Protein AF-A0ABD0YN17-F1 (afdb_monomer)

Radius of gyration: 17.76 Å; Cα contacts (8 Å, |Δi|>4): 121; chains: 1; bounding box: 61×34×39 Å

Solvent-accessible surface area (backbone atoms only — not comparable to full-atom values): 8804 Å² total; per-residue (Å²): 112,74,67,59,55,52,52,50,53,52,49,54,54,53,50,52,55,50,52,52,31,51,50,51,34,52,52,50,46,52,47,58,63,64,73,40,82,66,83,76,74,81,74,73,79,70,50,72,65,53,48,54,48,41,51,55,53,61,70,42,93,65,76,71,58,56,64,41,36,52,52,48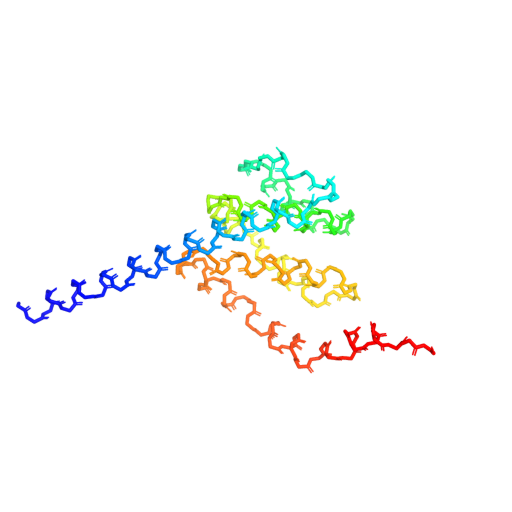,32,52,33,31,43,75,33,63,67,46,43,54,54,43,68,68,41,89,64,41,62,57,59,43,48,60,29,53,75,43,92,50,66,68,45,19,49,35,28,50,47,33,52,55,40,45,56,48,50,52,73,67,49,32,50,55,48,47,75,72,33,46,70,58,54,52,49,41,68,74,65,48,66,63,78,70,56,64,82,72,73,77,131

Mean predicted aligned error: 8.78 Å

Nearest PDB structures (foldseek):
  7rht-assembly1_A  TM=8.592E-01  e=3.019E-01  Homo sapiens
  3t7u-assembly2_B  TM=7.838E-01  e=3.019E-01  Homo sapiens
  1wa5-assembly1_B  TM=8.617E-01  e=7.480E-01  Saccharomyces cerevisiae
  5yvg-assembly1_A  TM=7.935E-01  e=1.853E+00  Homo sapiens
  2qmr-assembly2_B  TM=6.449E-01  e=3.068E+00  Homo sapiens

Structure (mmCIF, N/CA/C/O backbone):
data_AF-A0ABD0YN17-F1
#
_entry.id   AF-A0ABD0YN17-F1
#
loop_
_atom_site.group_PDB
_atom_site.id
_atom_site.type_symbol
_atom_site.label_atom_id
_atom_site.label_alt_id
_atom_site.label_comp_id
_atom_site.label_asym_id
_atom_site.label_entity_id
_atom_site.label_seq_id
_atom_site.pdbx_PDB_ins_code
_atom_site.Cartn_x
_atom_site.Cartn_y
_atom_site.Cartn_z
_atom_site.occupancy
_atom_site.B_iso_or_equiv
_atom_site.auth_seq_id
_atom_site.auth_comp_id
_atom_site.auth_asym_id
_atom_site.auth_atom_id
_atom_site.pdbx_PDB_model_num
ATOM 1 N N . MET A 1 1 ? 30.876 -14.059 -21.643 1.00 56.22 1 MET A N 1
ATOM 2 C CA . MET A 1 1 ? 29.963 -14.992 -22.341 1.00 56.22 1 MET A CA 1
ATOM 3 C C . MET A 1 1 ? 28.913 -15.591 -21.395 1.00 56.22 1 MET A C 1
ATOM 5 O O . MET A 1 1 ? 27.755 -15.255 -21.559 1.00 56.22 1 MET A O 1
ATOM 9 N N . SER A 1 2 ? 29.261 -16.385 -20.367 1.00 67.69 2 SER A N 1
ATOM 10 C CA . SER A 1 2 ? 28.264 -16.961 -19.422 1.00 67.69 2 SER A CA 1
ATOM 11 C C . SER A 1 2 ? 27.531 -15.920 -18.541 1.00 67.69 2 SER A C 1
ATOM 13 O O . SER A 1 2 ? 26.317 -16.003 -18.360 1.00 67.69 2 SER A O 1
ATOM 15 N N . ASN A 1 3 ? 28.236 -14.891 -18.053 1.00 75.81 3 ASN A N 1
ATOM 16 C CA . ASN A 1 3 ? 27.642 -13.875 -17.170 1.00 75.81 3 ASN A CA 1
ATOM 17 C C . ASN A 1 3 ? 26.621 -12.968 -17.890 1.00 75.81 3 ASN A C 1
ATOM 19 O O . ASN A 1 3 ? 25.566 -12.657 -17.355 1.00 75.81 3 ASN A O 1
ATOM 23 N N . GLU A 1 4 ? 26.905 -12.627 -19.147 1.00 84.94 4 GLU A N 1
ATOM 24 C CA . GLU A 1 4 ? 26.076 -11.751 -19.981 1.00 84.94 4 GLU A CA 1
ATOM 25 C C . GLU A 1 4 ? 24.726 -12.393 -20.332 1.00 84.94 4 GLU A C 1
ATOM 27 O O . GLU A 1 4 ? 23.681 -11.764 -20.198 1.00 84.94 4 GLU A O 1
ATOM 32 N N . TYR A 1 5 ? 24.723 -13.688 -20.664 1.00 88.44 5 TYR A N 1
ATOM 33 C CA . TYR A 1 5 ? 23.485 -14.449 -20.855 1.00 88.44 5 TYR A CA 1
ATOM 34 C C . TYR A 1 5 ? 22.629 -14.490 -19.584 1.00 88.44 5 TYR A C 1
ATOM 36 O O . TYR A 1 5 ? 21.412 -14.332 -19.649 1.00 88.44 5 TYR A O 1
ATOM 44 N N . SER A 1 6 ? 23.254 -14.667 -18.416 1.00 86.75 6 SER A N 1
ATOM 45 C CA . SER A 1 6 ? 22.549 -14.663 -17.129 1.00 86.75 6 SER A CA 1
ATOM 46 C C . SER A 1 6 ? 21.877 -13.313 -16.847 1.00 86.75 6 SER A C 1
ATOM 48 O O . SER A 1 6 ? 20.718 -13.269 -16.426 1.00 86.75 6 SER A O 1
ATOM 50 N N . ASP A 1 7 ? 22.561 -12.206 -17.139 1.00 89.19 7 ASP A N 1
ATOM 51 C CA . ASP A 1 7 ? 22.025 -10.852 -16.961 1.00 89.19 7 ASP A CA 1
ATOM 52 C C . ASP A 1 7 ? 20.867 -10.537 -17.918 1.00 89.19 7 ASP A C 1
ATOM 54 O O . ASP A 1 7 ? 19.872 -9.926 -17.509 1.00 89.19 7 ASP A O 1
ATOM 58 N N . ILE A 1 8 ? 20.934 -11.026 -19.158 1.00 91.94 8 ILE A N 1
ATOM 59 C CA . ILE A 1 8 ? 19.837 -10.912 -20.129 1.00 91.94 8 ILE A CA 1
ATOM 60 C C . ILE A 1 8 ? 18.588 -11.639 -19.613 1.00 91.94 8 ILE A C 1
ATOM 62 O O . ILE A 1 8 ? 17.505 -11.051 -19.566 1.00 91.94 8 ILE A O 1
ATOM 66 N N . ILE A 1 9 ? 18.728 -12.884 -19.146 1.00 91.12 9 ILE A N 1
ATOM 67 C CA . ILE A 1 9 ? 17.597 -13.666 -18.621 1.00 91.12 9 ILE A CA 1
ATOM 68 C C . ILE A 1 9 ? 16.972 -12.990 -17.392 1.00 91.12 9 ILE A C 1
ATOM 70 O O . ILE A 1 9 ? 15.748 -12.872 -17.308 1.00 91.12 9 ILE A O 1
ATOM 74 N N . ARG A 1 10 ? 17.786 -12.482 -16.455 1.00 89.69 10 ARG A N 1
ATOM 75 C CA . ARG A 1 10 ? 17.288 -11.732 -15.284 1.00 89.69 10 ARG A CA 1
ATOM 76 C C . ARG A 1 10 ? 16.484 -10.500 -15.692 1.00 89.69 10 ARG A C 1
ATOM 78 O O . ARG A 1 10 ? 15.465 -10.201 -15.067 1.00 89.69 10 ARG A O 1
ATOM 85 N N . THR A 1 11 ? 16.935 -9.798 -16.727 1.00 91.12 11 THR A N 1
ATOM 86 C CA . THR A 1 11 ? 16.270 -8.593 -17.237 1.00 91.12 11 THR A CA 1
ATOM 87 C C . THR A 1 11 ? 14.905 -8.932 -17.830 1.00 91.12 11 THR A C 1
ATOM 89 O O . THR A 1 11 ? 13.910 -8.339 -17.415 1.00 91.12 11 THR A O 1
ATOM 92 N N . ILE A 1 12 ? 14.830 -9.961 -18.681 1.00 92.12 12 ILE A N 1
ATOM 93 C CA . ILE A 1 12 ? 13.573 -10.439 -19.284 1.00 92.12 12 ILE A CA 1
ATOM 94 C C . ILE A 1 12 ? 12.551 -10.816 -18.203 1.00 92.12 12 ILE A C 1
ATOM 96 O O . ILE A 1 12 ? 11.402 -10.373 -18.240 1.00 92.12 12 ILE A O 1
ATOM 100 N N . VAL A 1 13 ? 12.967 -11.589 -17.194 1.00 91.06 13 VAL A N 1
ATOM 101 C CA . VAL A 1 13 ? 12.085 -11.995 -16.085 1.00 91.06 13 VAL A CA 1
ATOM 102 C C . VAL A 1 13 ? 11.589 -10.776 -15.299 1.00 91.06 13 VAL A C 1
ATOM 104 O O . VAL A 1 13 ? 10.406 -10.682 -14.958 1.00 91.06 13 VAL A O 1
ATOM 107 N N . ARG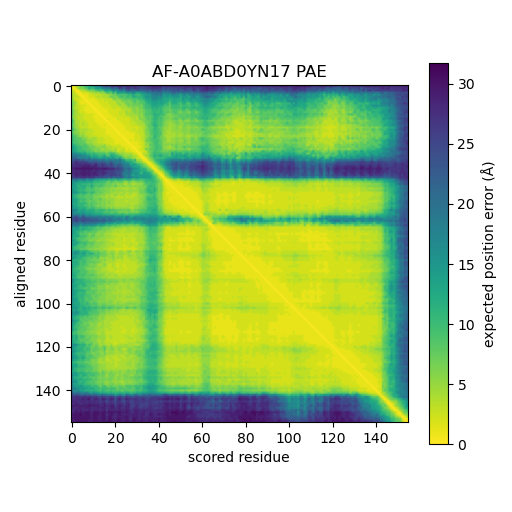 A 1 14 ? 12.473 -9.808 -15.025 1.00 87.25 14 ARG A N 1
ATOM 108 C CA . ARG A 1 14 ? 12.122 -8.583 -14.293 1.00 87.25 14 ARG A CA 1
ATOM 109 C C . ARG A 1 14 ? 11.096 -7.742 -15.048 1.00 87.25 14 ARG A C 1
ATOM 111 O O . ARG A 1 14 ? 10.165 -7.225 -14.423 1.00 87.25 14 ARG A O 1
ATOM 118 N N . GLU A 1 15 ? 11.269 -7.595 -16.355 1.00 90.50 15 GLU A N 1
ATOM 119 C CA . GLU A 1 15 ? 10.345 -6.859 -17.218 1.00 90.50 15 GLU A CA 1
ATOM 120 C C . GLU A 1 15 ? 8.995 -7.563 -17.325 1.00 90.50 15 GLU A C 1
ATOM 122 O O . GLU A 1 15 ? 7.971 -6.913 -17.115 1.00 90.50 15 GLU A O 1
ATOM 127 N N . GLY A 1 16 ? 8.984 -8.886 -17.511 1.00 90.38 16 GLY A N 1
ATOM 128 C CA . GLY A 1 16 ? 7.754 -9.681 -17.533 1.00 90.38 16 GLY A CA 1
ATOM 129 C C . GLY A 1 16 ? 6.940 -9.533 -16.245 1.00 90.38 16 GLY A C 1
ATOM 130 O O . GLY A 1 16 ? 5.745 -9.242 -16.283 1.00 90.38 16 GLY A O 1
ATOM 131 N N . HIS A 1 17 ? 7.589 -9.613 -15.078 1.00 88.44 17 HIS A N 1
ATOM 132 C CA . HIS A 1 17 ? 6.914 -9.367 -13.798 1.00 88.44 17 HIS A CA 1
ATOM 133 C C . HIS A 1 17 ? 6.376 -7.933 -13.674 1.00 88.44 17 HIS A C 1
ATOM 135 O O . HIS A 1 17 ? 5.350 -7.712 -13.033 1.00 88.44 17 HIS A O 1
ATOM 141 N N . ASN A 1 18 ? 7.079 -6.942 -14.229 1.00 87.38 18 ASN A N 1
ATOM 142 C CA . ASN A 1 18 ? 6.632 -5.552 -14.195 1.00 87.38 18 ASN A CA 1
ATOM 143 C C . ASN A 1 18 ? 5.411 -5.322 -15.092 1.00 87.38 18 ASN A C 1
ATOM 145 O O . ASN A 1 18 ? 4.474 -4.653 -14.663 1.00 87.38 18 ASN A O 1
ATOM 149 N N . GLN A 1 19 ? 5.398 -5.914 -16.285 1.00 89.75 19 GLN A N 1
ATOM 150 C CA . GLN A 1 19 ? 4.258 -5.871 -17.202 1.00 89.75 19 GLN A CA 1
ATOM 151 C C . GLN A 1 19 ? 3.019 -6.543 -16.598 1.00 89.75 19 GLN A C 1
ATOM 153 O O . GLN A 1 19 ? 1.926 -5.989 -16.662 1.00 89.75 19 GLN A O 1
ATOM 158 N N . GLU A 1 20 ? 3.186 -7.692 -15.942 1.00 91.25 20 GLU A N 1
ATOM 159 C CA . GLU A 1 20 ? 2.075 -8.398 -15.296 1.00 91.25 20 GLU A CA 1
ATOM 160 C C . GLU A 1 20 ? 1.457 -7.582 -14.147 1.00 91.25 20 GLU A C 1
ATOM 162 O O . GLU A 1 20 ? 0.235 -7.520 -14.014 1.00 91.25 20 GLU A O 1
ATOM 167 N N . ARG A 1 21 ? 2.274 -6.904 -13.328 1.00 86.75 21 ARG A N 1
ATOM 168 C CA . ARG A 1 21 ? 1.762 -6.008 -12.274 1.00 86.75 21 ARG A CA 1
ATOM 169 C C . ARG A 1 21 ? 1.000 -4.817 -12.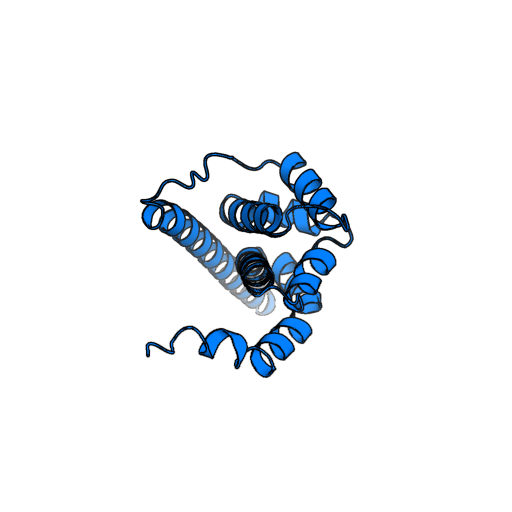850 1.00 86.75 21 ARG A C 1
ATOM 171 O O . ARG A 1 21 ? -0.061 -4.472 -12.336 1.00 86.75 21 ARG A O 1
ATOM 178 N N . GLU A 1 22 ? 1.515 -4.234 -13.928 1.00 87.69 22 GLU A N 1
ATOM 179 C CA . GLU A 1 22 ? 0.868 -3.127 -14.634 1.00 87.69 22 GLU A CA 1
ATOM 180 C C . GLU A 1 22 ? -0.497 -3.540 -15.194 1.00 87.69 22 GLU A C 1
ATOM 182 O O . GLU A 1 22 ? -1.499 -2.857 -14.975 1.00 87.69 22 GLU A O 1
ATOM 187 N N . LYS A 1 23 ? -0.560 -4.717 -15.825 1.00 90.56 23 LYS A N 1
ATOM 188 C CA . LYS A 1 23 ? -1.808 -5.306 -16.311 1.00 90.56 23 LYS A CA 1
ATOM 189 C C . LYS A 1 23 ? -2.809 -5.526 -15.174 1.00 90.56 23 LYS A C 1
ATOM 191 O O . LYS A 1 23 ? -3.941 -5.062 -15.268 1.00 90.56 23 LYS A O 1
ATOM 196 N N . ARG A 1 24 ? -2.393 -6.161 -14.071 1.00 89.12 24 ARG A N 1
ATOM 197 C CA . ARG A 1 24 ? -3.260 -6.399 -12.898 1.00 89.12 24 ARG A CA 1
ATOM 198 C C . ARG A 1 24 ? -3.809 -5.109 -12.307 1.00 89.12 24 ARG A C 1
ATOM 200 O O . ARG A 1 24 ? -4.973 -5.066 -11.919 1.00 89.12 24 ARG A O 1
ATOM 207 N N . ARG A 1 25 ? -2.987 -4.061 -12.251 1.00 85.88 25 ARG A N 1
ATOM 208 C CA . ARG A 1 25 ? -3.404 -2.732 -11.799 1.00 85.88 25 ARG A CA 1
ATOM 209 C C . ARG A 1 25 ? -4.487 -2.153 -12.709 1.00 85.88 25 ARG A C 1
ATOM 211 O O . ARG A 1 25 ? -5.522 -1.727 -12.203 1.00 85.88 25 ARG A O 1
ATOM 218 N N . GLY A 1 26 ? -4.294 -2.214 -14.029 1.00 84.81 26 GLY A N 1
ATOM 219 C CA . GLY A 1 26 ? -5.302 -1.804 -15.012 1.00 84.81 26 GLY A CA 1
ATOM 220 C C . GLY A 1 26 ? -6.604 -2.605 -14.903 1.00 84.81 26 GLY A C 1
ATOM 221 O O . GLY A 1 26 ? -7.690 -2.026 -14.883 1.00 84.81 26 GLY A O 1
ATOM 222 N N . ASP A 1 27 ? -6.511 -3.925 -14.743 1.00 86.75 27 ASP A N 1
ATOM 223 C CA . ASP A 1 27 ? -7.670 -4.803 -14.562 1.00 86.75 27 ASP A CA 1
ATOM 224 C C . ASP A 1 27 ? -8.432 -4.485 -13.269 1.00 86.75 27 ASP A C 1
ATOM 226 O O . ASP A 1 27 ? -9.662 -4.448 -13.272 1.00 86.75 27 ASP A O 1
ATOM 230 N N . MET A 1 28 ? -7.727 -4.223 -12.163 1.00 81.62 28 MET A N 1
ATOM 231 C CA . MET A 1 28 ? -8.342 -3.803 -10.900 1.00 81.62 28 MET A CA 1
ATOM 232 C C . MET A 1 28 ? -9.027 -2.446 -11.031 1.00 81.62 28 MET A C 1
ATOM 234 O O . MET A 1 28 ? -10.173 -2.312 -10.608 1.00 81.62 28 MET A O 1
ATOM 238 N N . TYR A 1 29 ? -8.377 -1.476 -11.675 1.00 79.81 29 TYR A N 1
ATOM 239 C CA . TYR A 1 29 ? -8.978 -0.174 -11.953 1.00 79.81 29 TYR A CA 1
ATOM 240 C C . TYR A 1 29 ? -10.273 -0.313 -12.759 1.00 79.81 29 TYR A C 1
ATOM 242 O O . TYR A 1 29 ? -11.310 0.247 -12.403 1.00 79.81 29 TYR A O 1
ATOM 250 N N . ASN A 1 30 ? -10.242 -1.123 -13.818 1.00 80.31 30 ASN A N 1
ATOM 251 C CA . ASN A 1 30 ? -11.400 -1.388 -14.664 1.00 80.31 30 ASN A CA 1
ATOM 252 C C . ASN A 1 30 ? -12.521 -2.109 -13.906 1.00 80.31 30 ASN A C 1
ATOM 254 O O . ASN A 1 30 ? -13.678 -1.712 -14.020 1.00 80.31 30 ASN A O 1
ATOM 258 N N . LYS A 1 31 ? -12.200 -3.119 -13.090 1.00 78.00 31 LYS A N 1
ATOM 259 C CA . LYS A 1 31 ? -13.183 -3.819 -12.247 1.00 78.00 31 LYS A CA 1
ATOM 260 C C . LYS A 1 31 ? -13.840 -2.885 -11.237 1.00 78.00 31 LYS A C 1
ATOM 262 O O . LYS A 1 31 ? -15.057 -2.935 -11.091 1.00 78.00 31 LYS A O 1
ATOM 267 N N . SER A 1 32 ? -13.075 -2.005 -10.592 1.00 68.38 32 SER A N 1
ATOM 268 C CA . SER A 1 32 ? -13.630 -0.994 -9.686 1.00 68.38 32 SER A CA 1
ATOM 269 C C . SER A 1 32 ? -14.605 -0.048 -10.394 1.00 68.38 32 SER A C 1
ATOM 271 O O . SER A 1 32 ? -15.592 0.347 -9.781 1.00 68.38 32 SER A O 1
ATOM 273 N N . ARG A 1 33 ? -14.401 0.255 -11.687 1.00 64.69 33 ARG A N 1
ATOM 274 C CA . ARG A 1 33 ? -15.374 1.017 -12.495 1.00 64.69 33 ARG A CA 1
ATOM 275 C C . ARG A 1 33 ? -16.662 0.240 -12.790 1.00 64.69 33 ARG A C 1
ATOM 277 O O . ARG A 1 33 ? -17.716 0.852 -12.858 1.00 64.69 33 ARG A O 1
ATOM 284 N N . ILE A 1 34 ? -16.582 -1.080 -12.969 1.00 58.94 34 ILE A N 1
ATOM 285 C CA . ILE A 1 34 ? -17.731 -1.929 -13.343 1.00 58.94 34 ILE A CA 1
ATOM 286 C C . ILE A 1 34 ? -18.587 -2.308 -12.125 1.00 58.94 34 ILE A C 1
ATOM 288 O O . ILE A 1 34 ? -19.809 -2.345 -12.215 1.00 58.94 34 ILE A O 1
ATOM 292 N N . ILE A 1 35 ? -17.960 -2.595 -10.980 1.00 54.72 35 ILE A N 1
ATOM 293 C CA . ILE A 1 35 ? -18.667 -3.006 -9.754 1.00 54.72 35 ILE A CA 1
ATOM 294 C C . ILE A 1 35 ? -19.442 -1.821 -9.136 1.00 54.72 35 ILE A C 1
ATOM 296 O O . ILE A 1 35 ? -20.454 -2.023 -8.473 1.00 54.72 35 ILE A O 1
ATOM 300 N N . GLY A 1 36 ? -19.014 -0.582 -9.402 1.00 50.53 36 GLY A N 1
ATOM 301 C CA . GLY A 1 36 ? -19.620 0.659 -8.907 1.00 50.53 36 GLY A CA 1
ATOM 302 C C . GLY A 1 36 ? -20.861 1.154 -9.664 1.00 50.53 36 GLY A C 1
ATOM 303 O O . GLY A 1 36 ? -21.000 2.362 -9.834 1.00 50.53 36 GLY A O 1
ATOM 304 N N . ASN A 1 37 ? -21.771 0.269 -10.095 1.00 45.03 37 ASN A N 1
ATOM 305 C CA . ASN A 1 37 ? -23.085 0.666 -10.646 1.00 45.03 37 ASN A CA 1
ATOM 306 C C . ASN A 1 37 ? -24.009 1.349 -9.609 1.00 45.03 37 ASN A C 1
ATOM 308 O O . ASN A 1 37 ? -25.116 1.753 -9.955 1.00 45.03 37 ASN A O 1
ATOM 312 N N . ASP A 1 38 ? -23.543 1.519 -8.367 1.00 45.53 38 ASP A N 1
ATOM 313 C CA . ASP A 1 38 ? -24.013 2.550 -7.446 1.00 45.53 38 ASP A CA 1
ATOM 314 C C . ASP A 1 38 ? -22.874 3.568 -7.260 1.00 45.53 38 ASP A C 1
ATOM 316 O O . ASP A 1 38 ? -21.797 3.259 -6.736 1.00 45.53 38 ASP A O 1
ATOM 320 N N . ALA A 1 39 ? -23.063 4.755 -7.827 1.00 43.22 39 ALA A N 1
ATOM 321 C CA . ALA A 1 39 ? -22.025 5.729 -8.124 1.00 43.22 39 ALA A CA 1
ATOM 322 C C . ALA A 1 39 ? -21.319 6.282 -6.870 1.00 43.22 39 ALA A C 1
ATOM 324 O O . ALA A 1 39 ? -21.633 7.361 -6.380 1.00 43.22 39 ALA A O 1
ATOM 325 N N . THR A 1 40 ? -20.252 5.623 -6.418 1.00 45.25 40 THR A N 1
ATOM 326 C CA . THR A 1 40 ? -19.117 6.312 -5.775 1.00 45.25 40 THR A CA 1
ATOM 327 C C . THR A 1 40 ? -17.990 6.461 -6.786 1.00 45.25 40 THR A C 1
ATOM 329 O O . THR A 1 40 ? -16.909 5.894 -6.682 1.00 45.25 40 THR A O 1
ATOM 332 N N . PHE A 1 41 ? -18.323 7.217 -7.827 1.00 45.94 41 PHE A N 1
ATOM 333 C CA . PHE A 1 41 ? -17.450 8.068 -8.623 1.00 45.94 41 PHE A CA 1
ATOM 334 C C . PHE A 1 41 ? -15.998 8.135 -8.106 1.00 45.94 41 PHE A C 1
ATOM 336 O O . PHE A 1 41 ? -15.692 8.877 -7.173 1.00 45.94 41 PHE A O 1
ATOM 343 N N . VAL A 1 42 ? -15.069 7.405 -8.731 1.00 55.00 42 VAL A N 1
ATOM 344 C CA . VAL A 1 42 ? -13.641 7.743 -8.619 1.00 55.00 42 VAL A CA 1
ATOM 345 C C . VAL A 1 42 ? -13.305 8.785 -9.691 1.00 55.00 42 VAL A C 1
ATOM 347 O O . VAL A 1 42 ? -12.454 8.560 -10.539 1.00 55.00 42 VAL A O 1
ATOM 350 N N . ASP A 1 43 ? -14.014 9.909 -9.709 1.00 57.59 43 ASP A N 1
ATOM 351 C CA . ASP A 1 43 ? -13.718 11.022 -10.635 1.00 57.59 43 ASP A CA 1
ATOM 352 C C . ASP A 1 43 ? -12.625 11.931 -10.123 1.00 57.59 43 ASP A C 1
ATOM 354 O O . ASP A 1 43 ? -12.020 12.709 -10.856 1.00 57.59 43 ASP A O 1
ATOM 358 N N . LYS A 1 44 ? -12.337 11.808 -8.829 1.00 78.31 44 LYS A N 1
ATOM 359 C CA . LYS A 1 44 ? -11.168 12.446 -8.280 1.00 78.31 44 LYS A CA 1
ATOM 360 C C . LYS A 1 44 ? -9.933 11.737 -8.823 1.00 78.31 44 LYS A C 1
ATOM 362 O O . LYS A 1 44 ? -9.551 10.670 -8.341 1.00 78.31 44 LYS A O 1
ATOM 367 N N . ILE A 1 45 ? -9.321 12.351 -9.825 1.00 86.44 45 ILE A N 1
ATOM 368 C CA . ILE A 1 45 ? -7.939 12.089 -10.207 1.00 86.44 45 ILE A CA 1
ATOM 369 C C . ILE A 1 45 ? -7.071 12.595 -9.059 1.00 86.44 45 ILE A C 1
ATOM 371 O O . ILE A 1 45 ? -7.175 13.757 -8.667 1.00 86.44 45 ILE A O 1
ATOM 375 N N . PHE A 1 46 ? -6.258 11.709 -8.492 1.00 90.94 46 PHE A N 1
ATOM 376 C CA . PHE A 1 46 ? -5.359 12.064 -7.400 1.00 90.94 46 PHE A CA 1
ATOM 377 C C . PHE A 1 46 ? -4.015 12.528 -7.946 1.00 90.94 46 PHE A C 1
ATOM 379 O O . PHE A 1 46 ? -3.391 11.822 -8.740 1.00 90.94 46 PHE A O 1
ATOM 386 N N . ASP A 1 47 ? -3.562 13.682 -7.464 1.00 93.62 47 ASP A N 1
ATOM 387 C CA . ASP A 1 47 ? -2.228 14.208 -7.730 1.00 93.62 47 ASP A CA 1
ATOM 388 C C . ASP A 1 47 ? -1.281 14.045 -6.524 1.00 93.62 47 ASP A C 1
ATOM 390 O O . ASP A 1 47 ? -1.649 13.576 -5.442 1.00 93.62 47 ASP A O 1
ATOM 394 N N . GLU A 1 48 ? -0.027 14.473 -6.689 1.00 95.00 48 GLU A N 1
ATOM 395 C CA . GLU A 1 48 ? 0.990 14.388 -5.638 1.00 95.00 48 GLU A CA 1
ATOM 396 C C . GLU A 1 48 ? 0.590 15.129 -4.343 1.00 95.00 48 GLU A C 1
ATOM 398 O O . GLU A 1 48 ? 0.892 14.679 -3.229 1.00 95.00 48 GLU A O 1
ATOM 403 N N . ASN A 1 49 ? -0.086 16.272 -4.468 1.00 95.69 49 ASN A N 1
ATOM 404 C CA . ASN A 1 49 ? -0.478 17.107 -3.335 1.00 95.69 49 ASN A CA 1
ATOM 405 C C . ASN A 1 49 ? -1.632 16.480 -2.557 1.00 95.69 49 ASN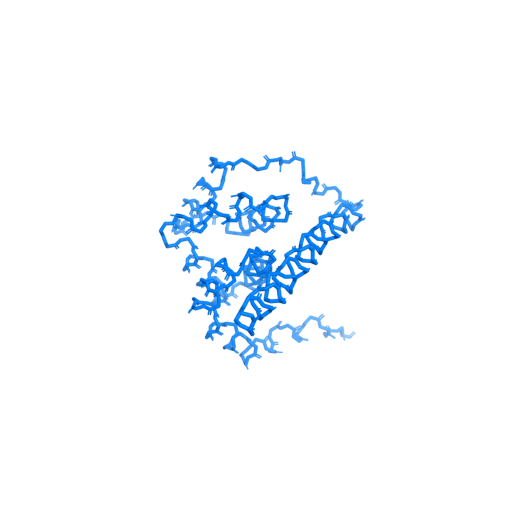 A C 1
ATOM 407 O O . ASN A 1 49 ? -1.648 16.535 -1.322 1.00 95.69 49 ASN A O 1
ATOM 411 N N . ASP A 1 50 ? -2.557 15.828 -3.254 1.00 95.75 50 ASP A N 1
ATOM 412 C CA . ASP A 1 50 ? -3.612 15.038 -2.647 1.00 95.75 50 ASP A CA 1
ATOM 413 C C . ASP A 1 50 ? -3.031 13.902 -1.806 1.00 95.75 50 ASP A C 1
ATOM 415 O O . ASP A 1 50 ? -3.453 13.732 -0.660 1.00 95.75 50 ASP A O 1
ATOM 419 N N . ILE A 1 51 ? -2.019 13.179 -2.302 1.00 96.69 51 ILE A N 1
ATOM 420 C CA . ILE A 1 51 ? -1.346 12.127 -1.521 1.00 96.69 51 ILE A CA 1
ATOM 421 C C . ILE A 1 51 ? -0.726 12.704 -0.247 1.00 96.69 51 ILE A C 1
ATOM 423 O O . ILE A 1 51 ? -0.933 12.167 0.846 1.00 96.69 51 ILE A O 1
ATOM 427 N N . LYS A 1 52 ? -0.005 13.826 -0.351 1.00 95.88 52 LYS A N 1
ATOM 428 C CA . LYS A 1 52 ? 0.590 14.502 0.815 1.00 95.88 52 LYS A CA 1
ATOM 429 C C . LYS A 1 52 ? -0.475 14.916 1.831 1.00 95.88 52 LYS A C 1
ATOM 431 O O . LYS A 1 52 ? -0.293 14.694 3.033 1.00 95.88 52 LYS A O 1
ATOM 436 N N . ARG A 1 53 ? -1.598 15.475 1.368 1.00 95.38 53 ARG A N 1
ATOM 437 C CA . ARG A 1 53 ? -2.725 15.875 2.223 1.00 95.38 53 ARG A CA 1
ATOM 438 C C . ARG A 1 53 ? -3.350 14.665 2.918 1.00 95.38 53 ARG A C 1
ATOM 440 O O . ARG A 1 53 ? -3.489 14.689 4.139 1.00 95.38 53 ARG A O 1
ATOM 447 N N . LEU A 1 54 ? -3.637 13.595 2.179 1.00 95.06 54 LEU A N 1
ATOM 448 C CA . LEU A 1 54 ? -4.218 12.360 2.715 1.00 95.06 54 LEU A CA 1
ATOM 449 C C . LEU A 1 54 ? -3.314 11.720 3.773 1.00 95.06 54 LEU A C 1
ATOM 451 O O . LEU A 1 54 ? -3.789 11.327 4.838 1.00 95.06 54 LEU A O 1
ATOM 455 N N . VAL A 1 55 ? -1.997 11.666 3.546 1.00 94.56 55 VAL A N 1
ATOM 456 C CA . VAL A 1 55 ? -1.050 11.147 4.549 1.00 94.56 55 VAL A CA 1
ATOM 457 C C . VAL A 1 55 ? -1.029 12.025 5.801 1.00 94.56 55 VAL A C 1
ATOM 459 O O . VAL A 1 55 ? -1.014 11.500 6.919 1.00 94.56 55 VAL A O 1
ATOM 462 N N . LYS A 1 56 ? -1.070 13.353 5.648 1.00 93.38 56 LYS A N 1
ATOM 463 C CA . LYS A 1 56 ? -1.153 14.283 6.784 1.00 93.38 56 LYS A CA 1
ATOM 464 C C . LYS A 1 56 ? -2.436 14.061 7.587 1.00 93.38 56 LYS A C 1
ATOM 466 O O . LYS A 1 56 ? -2.375 13.957 8.809 1.00 93.38 56 LYS A O 1
ATOM 471 N N . GLU A 1 57 ? -3.581 13.950 6.919 1.00 92.12 57 GLU A N 1
ATOM 472 C CA . GLU A 1 57 ? -4.884 13.686 7.543 1.00 92.12 57 GLU A CA 1
ATOM 473 C C . GLU A 1 57 ? -4.930 12.322 8.235 1.00 92.12 57 GLU A C 1
ATOM 475 O O . GLU A 1 57 ? -5.460 12.203 9.343 1.00 92.12 57 GLU A O 1
ATOM 480 N N . MET A 1 58 ? -4.314 11.299 7.643 1.00 90.50 58 MET A N 1
ATOM 481 C CA . MET A 1 58 ? -4.229 9.966 8.234 1.00 90.50 58 MET A CA 1
ATOM 482 C C . MET A 1 58 ? -3.507 9.983 9.584 1.00 90.50 58 MET A C 1
ATOM 484 O O . MET A 1 58 ? -3.980 9.341 10.525 1.00 90.50 58 MET A O 1
ATOM 488 N N . ARG A 1 59 ? -2.412 10.746 9.705 1.00 87.38 59 ARG A N 1
ATOM 489 C CA . ARG A 1 59 ? -1.589 10.823 10.928 1.00 87.38 59 ARG A CA 1
ATOM 490 C C . ARG A 1 59 ? -2.235 11.566 12.084 1.00 87.38 59 ARG A C 1
ATOM 492 O O . ARG A 1 59 ? -1.868 11.324 13.228 1.00 87.38 59 ARG A O 1
ATOM 499 N N . ARG A 1 60 ? -3.167 12.479 11.811 1.00 86.75 60 ARG A N 1
ATOM 500 C CA . ARG A 1 60 ? -3.873 13.206 12.876 1.00 86.75 60 ARG A CA 1
ATOM 501 C C . ARG A 1 60 ? -4.615 12.217 13.777 1.00 86.75 60 ARG A C 1
ATOM 503 O O . ARG A 1 60 ? -5.118 11.211 13.294 1.00 86.75 60 ARG A O 1
ATOM 510 N N . SER A 1 61 ? -4.731 12.484 15.070 1.00 71.44 61 SER A N 1
ATOM 511 C CA . SER A 1 61 ? -5.554 11.649 15.960 1.00 71.44 61 SER A CA 1
ATOM 512 C C . SER A 1 61 ? -7.048 11.777 15.636 1.00 71.44 61 SER A C 1
ATOM 514 O O . SER A 1 61 ? -7.776 10.791 15.685 1.00 71.44 61 SER A O 1
ATOM 516 N N . SER A 1 62 ? -7.483 12.970 15.223 1.00 65.81 62 SER A N 1
ATOM 517 C CA . SER A 1 62 ? -8.853 13.277 14.809 1.00 65.81 62 SER A CA 1
ATOM 518 C C . SER A 1 62 ? -9.078 13.114 13.297 1.00 65.81 62 SER A C 1
ATOM 520 O O . SER A 1 62 ? -8.150 13.260 12.495 1.00 65.81 62 SER A O 1
ATOM 522 N N . GLY A 1 63 ? -10.320 12.807 12.906 1.00 70.31 63 GLY A N 1
ATOM 523 C CA . GLY A 1 63 ? -10.783 12.765 11.510 1.00 70.31 63 GLY A CA 1
ATOM 524 C C . GLY A 1 63 ? -11.323 11.406 11.047 1.00 70.31 63 GLY A C 1
ATOM 525 O O . GLY A 1 63 ? -11.052 10.372 11.657 1.00 70.31 63 GLY A O 1
ATOM 526 N N . CYS A 1 64 ? -12.067 11.415 9.936 1.00 79.19 64 CYS A N 1
ATOM 527 C CA . CYS A 1 64 ? -12.652 10.217 9.327 1.00 79.19 64 CYS A CA 1
ATOM 528 C C . CYS A 1 64 ? -11.573 9.374 8.624 1.00 79.19 64 CYS A C 1
ATOM 530 O O . CYS A 1 64 ? -11.188 9.641 7.485 1.00 79.19 64 CYS A O 1
ATOM 532 N N . LYS A 1 65 ? -11.053 8.355 9.318 1.00 86.94 65 LYS A N 1
ATOM 533 C CA . LYS A 1 65 ? -9.982 7.486 8.797 1.00 86.94 65 LYS A CA 1
ATOM 534 C C . LYS A 1 65 ? -10.432 6.604 7.641 1.00 86.94 65 LYS A C 1
ATOM 536 O O . LYS A 1 65 ? -9.620 6.311 6.770 1.00 86.94 65 LYS A O 1
ATOM 541 N N . GLU A 1 66 ? -11.707 6.239 7.611 1.00 90.88 66 GLU A N 1
ATOM 542 C CA . GLU A 1 66 ? -12.289 5.426 6.544 1.00 90.88 66 GLU A CA 1
ATOM 543 C C . GLU A 1 66 ? -12.242 6.162 5.201 1.00 90.88 66 GLU A C 1
ATOM 545 O O . GLU A 1 66 ? -11.706 5.632 4.231 1.00 90.88 66 GLU A O 1
ATOM 550 N N . ALA A 1 67 ? -12.682 7.424 5.155 1.00 90.25 67 ALA A N 1
ATOM 551 C CA . ALA A 1 67 ? -12.648 8.229 3.932 1.00 90.25 67 ALA A CA 1
ATOM 552 C C . ALA A 1 67 ? -11.216 8.449 3.408 1.00 90.25 67 ALA A C 1
ATOM 554 O O . ALA A 1 67 ? -10.968 8.372 2.201 1.00 90.25 67 ALA A O 1
ATOM 555 N N . VAL A 1 68 ? -10.257 8.674 4.314 1.00 93.25 68 VAL A N 1
ATOM 556 C CA . VAL A 1 68 ? -8.842 8.871 3.957 1.00 93.25 68 VAL A CA 1
ATOM 557 C C . VAL A 1 68 ? -8.228 7.592 3.383 1.00 93.25 68 VAL A C 1
ATOM 559 O O . VAL A 1 68 ? -7.585 7.643 2.335 1.00 93.25 68 VAL A O 1
ATOM 562 N N . LEU A 1 69 ? -8.435 6.439 4.031 1.00 94.56 69 LEU A N 1
ATOM 563 C CA . LEU A 1 69 ? -7.928 5.154 3.535 1.00 94.56 69 LEU A CA 1
ATOM 564 C C . LEU A 1 69 ? -8.619 4.741 2.229 1.00 94.56 69 LEU A C 1
ATOM 566 O O . LEU A 1 69 ? -7.952 4.260 1.317 1.00 94.56 69 LEU A O 1
ATOM 570 N N . SER A 1 70 ? -9.924 5.000 2.102 1.00 92.38 70 SER A N 1
ATOM 571 C CA . SER A 1 70 ? -10.676 4.769 0.865 1.00 92.38 70 SER A CA 1
ATOM 572 C C . SER A 1 70 ? -10.136 5.612 -0.301 1.00 92.38 70 SER A C 1
ATOM 574 O O . SER A 1 70 ? -9.924 5.116 -1.406 1.00 92.38 70 SER A O 1
ATOM 576 N N . SER A 1 71 ? -9.805 6.878 -0.041 1.00 93.06 71 SER A N 1
ATOM 577 C CA . SER A 1 71 ? -9.180 7.744 -1.047 1.00 93.06 71 SER A CA 1
ATOM 578 C C . SER A 1 71 ? -7.791 7.239 -1.448 1.00 93.06 71 SER A C 1
ATOM 580 O O . SER A 1 71 ? -7.467 7.199 -2.631 1.00 93.06 71 SER A O 1
ATOM 582 N N . LEU A 1 72 ? -6.978 6.799 -0.483 1.00 94.75 72 LEU A N 1
ATOM 583 C CA . LEU A 1 72 ? -5.635 6.284 -0.758 1.00 94.75 72 LEU A CA 1
ATOM 584 C C . LEU A 1 72 ? -5.641 4.976 -1.543 1.00 94.75 72 LEU A C 1
ATOM 586 O O . LEU A 1 72 ? -4.878 4.861 -2.502 1.00 94.75 72 LEU A O 1
ATOM 590 N N . LYS A 1 73 ? -6.505 4.009 -1.195 1.00 92.25 73 LYS A N 1
ATOM 591 C CA . LYS A 1 73 ? -6.586 2.755 -1.960 1.00 92.25 73 LYS A CA 1
ATOM 592 C C . LYS A 1 73 ? -6.925 3.029 -3.426 1.00 92.25 73 LYS A C 1
ATOM 594 O O . LYS A 1 73 ? -6.317 2.416 -4.301 1.00 92.25 73 LYS A O 1
ATOM 599 N N . ASN A 1 74 ? -7.818 3.986 -3.689 1.00 90.88 74 ASN A N 1
ATOM 600 C CA . ASN A 1 74 ? -8.212 4.374 -5.041 1.00 90.88 74 ASN A CA 1
ATOM 601 C C . ASN A 1 74 ? -7.063 5.081 -5.770 1.00 90.88 74 ASN A C 1
ATOM 603 O O . ASN A 1 74 ? -6.753 4.735 -6.910 1.00 90.88 74 ASN A O 1
ATOM 607 N N . ALA A 1 75 ? -6.379 6.008 -5.094 1.00 92.69 75 ALA A N 1
ATOM 608 C CA . ALA A 1 75 ? -5.237 6.724 -5.651 1.00 92.69 75 ALA A CA 1
ATOM 609 C C . ALA A 1 75 ? -4.085 5.788 -6.059 1.00 92.69 75 ALA A C 1
ATOM 611 O O . ALA A 1 75 ? -3.434 6.023 -7.078 1.00 92.69 75 ALA A O 1
ATOM 612 N N . PHE A 1 76 ? -3.850 4.715 -5.294 1.00 93.12 76 PHE A N 1
ATOM 613 C CA . PHE A 1 76 ? -2.836 3.707 -5.616 1.00 93.12 76 PHE A CA 1
ATOM 614 C C . PHE A 1 76 ? -3.185 2.906 -6.870 1.00 93.12 76 PHE A C 1
ATOM 616 O O . PHE A 1 76 ? -2.302 2.625 -7.672 1.00 93.12 76 PHE A O 1
ATOM 623 N N . ILE A 1 77 ? -4.454 2.547 -7.075 1.00 90.25 77 ILE A N 1
ATOM 624 C CA . ILE A 1 77 ? -4.855 1.812 -8.282 1.00 90.25 77 ILE A CA 1
ATOM 625 C C . ILE A 1 77 ? -4.738 2.711 -9.526 1.00 90.25 77 ILE A C 1
ATOM 627 O O . ILE A 1 77 ? -4.275 2.237 -10.564 1.00 90.25 77 ILE A O 1
ATOM 631 N N . GLN A 1 78 ? -5.096 3.997 -9.413 1.00 87.94 78 GLN A N 1
ATOM 632 C CA . GLN A 1 78 ? -5.031 4.960 -10.522 1.00 87.94 78 GLN A CA 1
ATOM 633 C C . GLN A 1 78 ? -3.621 5.101 -11.104 1.00 87.94 78 GLN A C 1
ATOM 635 O O . GLN A 1 78 ? -3.422 4.912 -12.303 1.00 87.94 78 GLN A O 1
ATOM 640 N N . ASP A 1 79 ? -2.632 5.416 -10.263 1.00 87.44 79 ASP A N 1
ATOM 641 C CA . ASP A 1 79 ? -1.277 5.707 -10.728 1.00 87.44 79 ASP A CA 1
ATOM 642 C C . ASP A 1 79 ? -0.206 5.167 -9.771 1.00 87.44 79 ASP A C 1
ATOM 644 O O . ASP A 1 79 ? -0.241 5.357 -8.554 1.00 87.44 79 ASP A O 1
ATOM 648 N N . ARG A 1 80 ? 0.817 4.531 -10.342 1.00 90.44 80 ARG A N 1
ATOM 649 C CA . ARG A 1 80 ? 2.022 4.123 -9.626 1.00 90.44 80 ARG A CA 1
ATOM 650 C C . ARG A 1 80 ? 2.797 5.333 -9.099 1.00 90.44 80 ARG A C 1
ATOM 652 O O . ARG A 1 80 ? 3.449 5.212 -8.060 1.00 90.44 80 ARG A O 1
ATOM 659 N N . SER A 1 81 ? 2.725 6.489 -9.761 1.00 92.88 81 SER A N 1
ATOM 660 C CA . SER A 1 81 ? 3.340 7.727 -9.263 1.00 92.88 81 SER A CA 1
ATOM 661 C C . SER A 1 81 ? 2.816 8.091 -7.863 1.00 92.88 81 SER A C 1
ATOM 663 O O . SER A 1 81 ? 3.609 8.435 -6.983 1.00 92.88 81 SER A O 1
ATOM 665 N N . ASN A 1 82 ? 1.524 7.869 -7.598 1.00 94.69 82 ASN A N 1
ATOM 666 C CA . ASN A 1 82 ? 0.900 8.088 -6.292 1.00 94.69 82 ASN A CA 1
ATOM 667 C C . ASN A 1 82 ? 1.463 7.158 -5.211 1.00 94.69 82 ASN A C 1
ATOM 669 O O . ASN A 1 82 ? 1.719 7.600 -4.087 1.00 94.69 82 ASN A O 1
ATOM 673 N N . MET A 1 83 ? 1.725 5.888 -5.545 1.00 95.19 83 MET A N 1
ATOM 674 C CA . MET A 1 83 ? 2.386 4.943 -4.631 1.00 95.19 83 MET A CA 1
ATOM 675 C C . MET A 1 83 ? 3.809 5.401 -4.285 1.00 95.19 83 MET A C 1
ATOM 677 O O . MET A 1 83 ? 4.209 5.392 -3.119 1.00 95.19 83 MET A O 1
ATOM 681 N N . ILE A 1 84 ? 4.572 5.830 -5.296 1.00 94.44 84 ILE A N 1
ATOM 682 C CA . ILE A 1 84 ? 5.951 6.308 -5.128 1.00 94.44 84 ILE A CA 1
ATOM 683 C C . ILE A 1 84 ? 5.969 7.554 -4.240 1.00 94.44 84 ILE A C 1
ATOM 685 O O . ILE A 1 84 ? 6.773 7.638 -3.311 1.00 94.44 84 ILE A O 1
ATOM 689 N N . THR A 1 85 ? 5.074 8.507 -4.495 1.00 96.00 85 THR A N 1
ATOM 690 C CA . THR A 1 85 ? 4.905 9.708 -3.670 1.00 96.00 85 THR A CA 1
ATOM 691 C C . THR A 1 85 ? 4.570 9.345 -2.234 1.00 96.00 85 THR A C 1
ATOM 693 O O . THR A 1 85 ? 5.223 9.835 -1.315 1.00 96.00 85 THR A O 1
ATOM 696 N N . PHE A 1 86 ? 3.607 8.448 -2.023 1.00 96.88 86 PHE A N 1
ATOM 697 C CA . PHE A 1 86 ? 3.228 7.989 -0.692 1.00 96.88 86 PHE A CA 1
ATOM 698 C C . PHE A 1 86 ? 4.426 7.413 0.074 1.00 96.88 86 PHE A C 1
ATOM 700 O O . PHE A 1 86 ? 4.662 7.794 1.222 1.00 96.88 86 PHE A O 1
ATOM 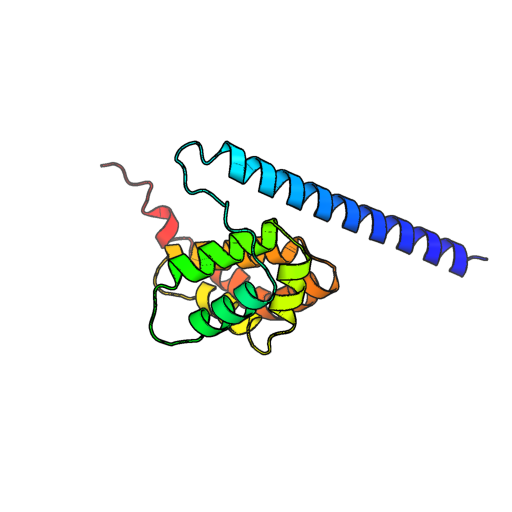707 N N . LEU A 1 87 ? 5.220 6.546 -0.560 1.00 94.81 87 LEU A N 1
ATOM 708 C CA . LEU A 1 87 ? 6.378 5.905 0.072 1.00 94.81 87 LEU A CA 1
ATOM 709 C C . LEU A 1 87 ? 7.551 6.849 0.350 1.00 94.81 87 LEU A C 1
ATOM 711 O O . LEU A 1 87 ? 8.361 6.563 1.231 1.00 94.81 87 LEU A O 1
ATOM 715 N N . LYS A 1 88 ? 7.654 7.973 -0.367 1.00 94.56 88 LYS A N 1
ATOM 716 C CA . LYS A 1 88 ? 8.651 9.016 -0.074 1.00 94.56 88 LYS A CA 1
ATOM 717 C C . LYS A 1 88 ? 8.337 9.786 1.211 1.00 94.56 88 LYS A C 1
ATOM 719 O O . LYS A 1 88 ? 9.239 10.394 1.779 1.00 94.56 88 LYS A O 1
ATOM 724 N N . ILE A 1 89 ? 7.084 9.786 1.671 1.00 95.38 89 ILE A N 1
ATOM 725 C CA . ILE A 1 89 ? 6.682 10.530 2.868 1.00 95.38 89 ILE A CA 1
ATOM 726 C C . ILE A 1 89 ? 7.045 9.714 4.117 1.00 95.38 89 ILE A C 1
ATOM 728 O O . ILE A 1 89 ? 6.425 8.696 4.417 1.00 95.38 89 ILE A O 1
ATOM 732 N N . GLU A 1 90 ? 8.019 10.188 4.891 1.00 92.94 90 GLU A N 1
ATOM 733 C CA . GLU A 1 90 ? 8.546 9.503 6.079 1.00 92.94 90 GLU A CA 1
ATOM 734 C C . GLU A 1 90 ? 7.445 9.081 7.057 1.00 92.94 90 GLU A C 1
ATOM 736 O O . GLU A 1 90 ? 6.722 9.935 7.559 1.00 92.94 90 GLU A O 1
ATOM 741 N N . GLY A 1 91 ? 7.319 7.785 7.354 1.00 91.19 91 GLY A N 1
ATOM 742 C CA . GLY A 1 91 ? 6.328 7.248 8.297 1.00 91.19 91 GLY A CA 1
ATOM 743 C C . GLY A 1 91 ? 4.932 7.005 7.707 1.00 91.19 91 GLY A C 1
ATOM 744 O O . GLY A 1 91 ? 4.026 6.603 8.435 1.00 91.19 91 GLY A O 1
ATOM 745 N N . SER A 1 92 ? 4.723 7.221 6.402 1.00 94.12 92 SER A N 1
ATOM 746 C CA . SER A 1 92 ? 3.436 6.964 5.733 1.00 94.12 92 SER A CA 1
ATOM 747 C C . SER A 1 92 ? 3.042 5.490 5.813 1.00 94.12 92 SER A C 1
ATOM 749 O O . SER A 1 92 ? 1.918 5.159 6.184 1.00 94.12 92 SER A O 1
ATOM 751 N N . LEU A 1 93 ? 4.002 4.605 5.546 1.00 94.00 93 LEU A N 1
ATOM 752 C CA . LEU A 1 93 ? 3.800 3.166 5.566 1.00 94.00 93 LEU A CA 1
ATOM 753 C C . LEU A 1 93 ? 3.473 2.661 6.974 1.00 94.00 93 LEU A C 1
ATOM 755 O O . LEU A 1 93 ? 2.541 1.883 7.139 1.00 94.00 93 LEU A O 1
ATOM 759 N N . HIS A 1 94 ? 4.172 3.163 7.995 1.00 92.06 94 HIS A N 1
ATOM 760 C CA . HIS A 1 94 ? 3.861 2.846 9.389 1.00 92.06 94 HIS A CA 1
ATOM 761 C C . HIS A 1 94 ? 2.447 3.308 9.772 1.00 92.06 94 HIS A C 1
ATOM 763 O O . HIS A 1 94 ? 1.718 2.567 10.427 1.00 92.06 94 HIS A O 1
ATOM 769 N N . ALA A 1 95 ? 2.025 4.489 9.305 1.00 92.56 95 ALA A N 1
ATOM 770 C CA . ALA A 1 95 ? 0.686 5.008 9.569 1.00 92.56 95 ALA A CA 1
ATOM 771 C C . ALA A 1 95 ? -0.426 4.122 8.979 1.00 92.56 95 ALA A C 1
ATOM 773 O O . ALA A 1 95 ? -1.438 3.938 9.648 1.00 92.56 95 ALA A O 1
ATOM 774 N N . VAL A 1 96 ? -0.238 3.551 7.780 1.00 94.50 96 VAL A N 1
ATOM 775 C CA . VAL A 1 96 ? -1.193 2.601 7.173 1.00 94.50 96 VAL A CA 1
ATOM 776 C C . VAL A 1 96 ? -1.125 1.238 7.852 1.00 94.50 96 VAL A C 1
ATOM 778 O O . VAL A 1 96 ? -2.152 0.713 8.271 1.00 94.50 96 VAL A O 1
ATOM 781 N N . VAL A 1 97 ? 0.073 0.674 8.008 1.00 93.25 97 VAL A N 1
ATOM 782 C CA . VAL A 1 97 ? 0.267 -0.662 8.594 1.00 93.25 97 VAL A CA 1
ATOM 783 C C . VAL A 1 97 ? -0.255 -0.721 10.030 1.00 93.25 97 VAL A C 1
ATOM 785 O O . VAL A 1 97 ? -0.900 -1.694 10.407 1.00 93.25 97 VAL A O 1
ATOM 788 N N . GLY A 1 98 ? -0.081 0.344 10.816 1.00 91.00 98 GLY A N 1
ATOM 789 C CA . GLY A 1 98 ? -0.640 0.427 12.166 1.00 91.00 98 GLY A CA 1
ATOM 790 C C . GLY A 1 98 ? -2.173 0.355 12.209 1.00 91.00 98 GLY A C 1
ATOM 791 O O . GLY A 1 98 ? -2.740 0.016 13.246 1.00 91.00 98 GLY A O 1
ATOM 792 N N . LYS A 1 99 ? -2.871 0.633 11.098 1.00 91.69 99 LYS A N 1
ATOM 793 C CA . LYS A 1 99 ? -4.335 0.497 11.004 1.00 91.69 99 LYS A CA 1
ATOM 794 C C . LYS A 1 99 ? -4.808 -0.935 10.786 1.00 91.69 99 LYS A C 1
ATOM 796 O O . LYS A 1 99 ? -5.981 -1.192 11.035 1.00 91.69 99 LYS A O 1
ATOM 801 N N . LEU A 1 100 ? -3.919 -1.868 10.440 1.00 90.19 100 LEU A N 1
ATOM 802 C CA . LEU A 1 100 ? -4.247 -3.298 10.400 1.00 90.19 100 LEU A CA 1
ATOM 803 C C . LEU A 1 100 ? -4.672 -3.828 11.777 1.00 90.19 100 LEU A C 1
ATOM 805 O O . LEU A 1 100 ? -5.474 -4.745 11.859 1.00 90.19 100 LEU A O 1
ATOM 809 N N . MET A 1 101 ? -4.192 -3.203 12.855 1.00 88.06 101 MET A N 1
ATOM 810 C CA . MET A 1 101 ? -4.530 -3.571 14.235 1.00 88.06 101 MET A CA 1
ATOM 811 C C . MET A 1 101 ? -5.602 -2.658 14.849 1.00 88.06 101 MET A C 1
ATOM 813 O O . MET A 1 101 ? -5.741 -2.592 16.069 1.00 88.06 101 MET A O 1
ATOM 817 N N . ASN A 1 102 ? -6.332 -1.888 14.036 1.00 87.88 102 ASN A N 1
ATOM 818 C CA . ASN A 1 102 ? -7.391 -1.016 14.544 1.00 87.88 102 ASN A CA 1
ATOM 819 C C . ASN A 1 102 ? -8.571 -1.839 15.084 1.00 87.88 102 ASN A C 1
ATOM 821 O O . ASN A 1 102 ? -8.817 -2.931 14.601 1.00 87.88 102 ASN A O 1
ATOM 825 N N . THR A 1 103 ? -9.334 -1.329 16.048 1.00 86.38 103 THR A N 1
ATOM 826 C CA . THR A 1 103 ? -10.516 -2.040 16.569 1.00 86.38 103 THR A CA 1
ATOM 827 C C . THR A 1 103 ? -11.707 -2.018 15.609 1.00 86.38 103 THR A C 1
ATOM 829 O O . THR A 1 103 ? -12.579 -2.877 15.705 1.00 86.38 103 THR A O 1
ATOM 832 N N . ASN A 1 104 ? -11.757 -1.059 14.679 1.00 87.25 104 ASN A N 1
ATOM 833 C CA . ASN A 1 104 ? -12.801 -0.981 13.664 1.00 87.25 104 ASN A CA 1
ATOM 834 C C . ASN A 1 104 ? -12.439 -1.874 12.453 1.00 87.25 104 ASN A C 1
ATOM 836 O O . ASN A 1 104 ? -11.452 -1.585 11.765 1.00 87.25 104 ASN A O 1
ATOM 840 N N . PRO A 1 105 ? -13.244 -2.908 12.135 1.00 85.31 105 PRO A N 1
ATOM 841 C CA . PRO A 1 105 ? -12.958 -3.845 11.045 1.00 85.31 105 PRO A CA 1
ATOM 842 C C . PRO A 1 105 ? -12.983 -3.197 9.652 1.00 85.31 105 PRO A C 1
ATOM 844 O O . PRO A 1 105 ? -12.256 -3.633 8.762 1.00 85.31 105 PRO A O 1
ATOM 847 N N . VAL A 1 106 ? -13.754 -2.123 9.450 1.00 88.44 106 VAL A N 1
ATOM 848 C CA . VAL A 1 106 ? -13.768 -1.374 8.180 1.00 88.44 106 VAL A CA 1
ATOM 849 C C . VAL A 1 106 ? -12.417 -0.695 7.954 1.00 88.44 106 VAL A C 1
ATOM 851 O O . VAL A 1 106 ? -11.862 -0.745 6.858 1.00 88.44 106 VAL A O 1
ATOM 854 N N . ILE A 1 107 ? -11.839 -0.114 9.009 1.00 91.12 107 ILE A N 1
ATOM 855 C CA . ILE A 1 107 ? -10.507 0.500 8.956 1.00 91.12 107 ILE A CA 1
ATOM 856 C C . ILE A 1 107 ? -9.428 -0.559 8.693 1.00 91.12 107 ILE A C 1
ATOM 858 O O . ILE A 1 107 ? -8.528 -0.305 7.891 1.00 91.12 107 ILE A O 1
ATOM 862 N N . GLN A 1 108 ? -9.522 -1.734 9.327 1.00 90.88 108 GLN A N 1
ATOM 863 C CA . GLN A 1 108 ? -8.600 -2.848 9.074 1.00 90.88 108 GLN A CA 1
ATOM 864 C C . GLN A 1 108 ? -8.646 -3.290 7.605 1.00 90.88 108 GLN A C 1
ATOM 866 O O . GLN A 1 108 ? -7.599 -3.405 6.966 1.00 90.88 108 GLN A O 1
ATOM 871 N N . LEU A 1 109 ? -9.852 -3.480 7.058 1.00 90.69 109 LEU A N 1
ATOM 872 C CA . LEU A 1 109 ? -10.058 -3.877 5.665 1.00 90.69 109 LEU A CA 1
ATOM 873 C C . LEU A 1 109 ? -9.478 -2.842 4.695 1.00 90.69 109 LEU A C 1
ATOM 875 O O . LEU A 1 109 ? -8.684 -3.197 3.829 1.00 90.69 109 LEU A O 1
ATOM 879 N N . LEU A 1 110 ? -9.804 -1.559 4.871 1.00 92.88 110 LEU A N 1
ATOM 880 C CA . LEU A 1 110 ? -9.296 -0.487 4.008 1.00 92.88 110 LEU A CA 1
ATOM 881 C C . LEU A 1 110 ? -7.763 -0.365 4.074 1.00 92.88 110 LEU A C 1
ATOM 883 O O . LEU A 1 110 ? -7.113 -0.078 3.066 1.00 92.88 110 LEU A O 1
ATOM 887 N N . ALA A 1 111 ? -7.166 -0.590 5.247 1.00 93.88 111 ALA A N 1
ATOM 888 C CA . ALA A 1 111 ? -5.715 -0.630 5.402 1.00 93.88 111 ALA A CA 1
ATOM 889 C C . ALA A 1 111 ? -5.096 -1.838 4.679 1.00 93.88 111 ALA A C 1
ATOM 891 O O . ALA A 1 111 ? -4.078 -1.688 4.000 1.00 93.88 111 ALA A O 1
ATOM 892 N N . ALA A 1 112 ? -5.727 -3.012 4.762 1.00 93.00 112 ALA A N 1
ATOM 893 C CA . ALA A 1 112 ? -5.303 -4.204 4.034 1.00 93.00 112 ALA A CA 1
ATOM 894 C C . ALA A 1 112 ? -5.412 -4.015 2.511 1.00 93.00 112 ALA A C 1
ATOM 896 O O . ALA A 1 112 ? -4.486 -4.378 1.785 1.00 93.00 112 ALA A O 1
ATOM 897 N N . GL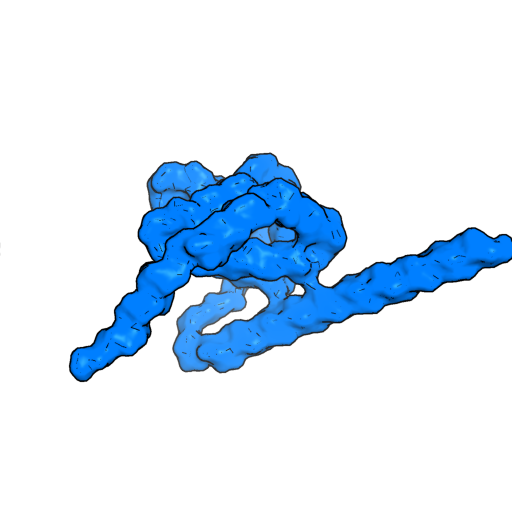U A 1 113 ? -6.477 -3.376 2.022 1.00 92.56 113 GLU A N 1
ATOM 898 C CA . GLU A 1 113 ? -6.628 -3.003 0.610 1.00 92.56 113 GLU A CA 1
ATOM 899 C C . GLU A 1 113 ? -5.535 -2.021 0.162 1.00 92.56 113 GLU A C 1
ATOM 901 O O . GLU A 1 113 ? -4.948 -2.201 -0.904 1.00 92.56 113 GLU A O 1
ATOM 906 N N . CYS A 1 114 ? -5.182 -1.029 0.989 1.00 95.44 114 CYS A N 1
ATOM 907 C CA . CYS A 1 114 ? -4.041 -0.149 0.717 1.00 95.44 114 CYS A CA 1
ATOM 908 C C . CYS A 1 114 ? -2.734 -0.945 0.574 1.00 95.44 114 CYS A C 1
ATOM 910 O O . CYS A 1 114 ? -1.980 -0.719 -0.373 1.00 95.44 114 CYS A O 1
ATOM 912 N N . CYS A 1 115 ? -2.463 -1.890 1.482 1.00 95.38 115 CYS A N 1
ATOM 913 C CA . CYS A 1 115 ? -1.297 -2.771 1.392 1.00 95.38 115 CYS A CA 1
ATOM 914 C C . CYS A 1 115 ? -1.331 -3.634 0.121 1.00 95.38 115 CYS A C 1
ATOM 916 O O . CYS A 1 115 ? -0.318 -3.748 -0.568 1.00 95.38 115 CYS A O 1
ATOM 918 N N . CYS A 1 116 ? -2.487 -4.198 -0.227 1.00 92.69 116 CYS A N 1
ATOM 919 C CA . CYS A 1 116 ? -2.657 -4.985 -1.444 1.00 92.69 116 CYS A CA 1
ATOM 920 C C . CYS A 1 116 ? -2.345 -4.147 -2.692 1.00 92.69 116 CYS A C 1
ATOM 922 O O . CYS A 1 116 ? -1.530 -4.555 -3.517 1.00 92.69 116 CYS A O 1
ATOM 924 N N . ASN A 1 117 ? -2.882 -2.931 -2.780 1.00 93.62 117 ASN A N 1
ATOM 925 C CA . ASN A 1 117 ? -2.646 -2.049 -3.921 1.00 93.62 117 ASN A CA 1
ATOM 926 C C . ASN A 1 117 ? -1.182 -1.596 -4.000 1.00 93.62 117 ASN A C 1
ATOM 928 O O . ASN A 1 117 ? -0.608 -1.591 -5.085 1.00 93.62 117 ASN A O 1
ATOM 932 N N . LEU A 1 118 ? -0.537 -1.297 -2.866 1.00 94.56 118 LEU A N 1
ATOM 933 C CA . LEU A 1 118 ? 0.902 -1.005 -2.825 1.00 94.56 118 LEU A CA 1
ATOM 934 C C . LEU A 1 118 ? 1.746 -2.192 -3.320 1.00 94.56 118 LEU A C 1
ATOM 936 O O . LEU A 1 118 ? 2.774 -1.984 -3.960 1.00 94.56 118 LEU A O 1
ATOM 940 N N . SER A 1 119 ? 1.313 -3.436 -3.087 1.00 92.31 119 SER A N 1
ATOM 941 C CA . SER A 1 119 ? 2.019 -4.634 -3.574 1.00 92.31 119 SER A CA 1
ATOM 942 C C . SER A 1 119 ? 2.004 -4.792 -5.105 1.00 92.31 119 SER A C 1
ATOM 944 O O . SER A 1 119 ? 2.769 -5.587 -5.652 1.00 92.31 119 SER A O 1
ATOM 946 N N . LEU A 1 120 ? 1.180 -4.008 -5.810 1.00 91.12 120 LEU A N 1
ATOM 947 C CA . LEU A 1 120 ? 1.175 -3.923 -7.275 1.00 91.12 120 LEU A CA 1
ATOM 948 C C . LEU A 1 120 ? 2.240 -2.955 -7.817 1.00 91.12 120 LEU A C 1
ATOM 950 O O . LEU A 1 120 ? 2.409 -2.857 -9.031 1.00 91.12 120 LEU A O 1
ATOM 954 N N . GLY A 1 121 ? 2.956 -2.237 -6.944 1.00 88.25 121 GLY A N 1
ATOM 955 C CA . GLY A 1 121 ? 4.050 -1.346 -7.321 1.00 88.25 121 GLY A CA 1
ATOM 956 C C . GLY A 1 121 ? 5.295 -2.084 -7.828 1.00 88.25 121 GLY A C 1
ATOM 957 O O . GLY A 1 121 ? 5.248 -3.218 -8.299 1.00 88.25 121 GLY A O 1
ATOM 958 N N . ASP A 1 122 ? 6.461 -1.444 -7.765 1.00 87.75 122 ASP A N 1
ATOM 959 C CA . ASP A 1 122 ? 7.717 -2.124 -8.108 1.00 87.75 122 ASP A CA 1
ATOM 960 C C . ASP A 1 122 ? 8.300 -2.958 -6.975 1.00 87.75 122 ASP A C 1
ATOM 962 O O . ASP A 1 122 ? 7.887 -2.884 -5.824 1.00 87.75 122 ASP A O 1
ATOM 966 N N . ALA A 1 123 ? 9.346 -3.717 -7.305 1.00 87.88 123 ALA A N 1
ATOM 967 C CA . ALA A 1 123 ? 10.103 -4.498 -6.338 1.00 87.88 123 ALA A CA 1
ATOM 968 C C . ALA A 1 123 ? 10.557 -3.670 -5.120 1.00 87.88 123 ALA A C 1
ATOM 970 O O . ALA A 1 123 ? 10.546 -4.186 -4.006 1.00 87.88 123 ALA A O 1
ATOM 971 N N . LYS A 1 124 ? 10.911 -2.388 -5.303 1.00 89.88 124 LYS A N 1
ATOM 972 C CA . LYS A 1 124 ? 11.298 -1.499 -4.198 1.00 89.88 124 LYS A CA 1
ATOM 973 C C . LYS A 1 124 ? 10.110 -1.212 -3.277 1.00 89.88 124 LYS A C 1
ATOM 975 O O . LYS A 1 124 ? 10.239 -1.369 -2.064 1.00 89.88 124 LYS A O 1
ATOM 980 N N . THR A 1 125 ? 8.970 -0.849 -3.856 1.00 89.94 125 THR A N 1
ATOM 981 C CA . THR A 1 125 ? 7.691 -0.636 -3.162 1.00 89.94 125 THR A CA 1
ATOM 982 C C . THR A 1 125 ? 7.291 -1.889 -2.386 1.00 89.94 125 THR A C 1
ATOM 984 O O . THR A 1 125 ? 7.061 -1.823 -1.179 1.00 89.94 125 THR A O 1
ATOM 987 N N . CYS A 1 126 ? 7.298 -3.051 -3.046 1.00 91.12 126 CYS A N 1
ATOM 988 C CA . CYS A 1 126 ? 6.952 -4.331 -2.431 1.00 91.12 126 CYS A CA 1
ATOM 989 C C .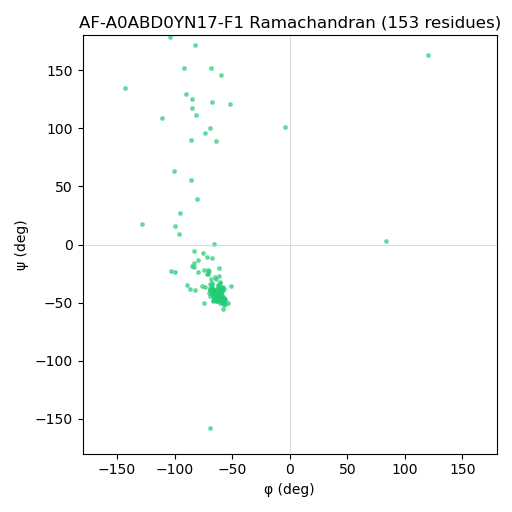 CYS A 1 126 ? 7.909 -4.703 -1.299 1.00 91.12 126 CYS A C 1
ATOM 991 O O . CYS A 1 126 ? 7.464 -5.172 -0.257 1.00 91.12 126 CYS A O 1
ATOM 993 N N . HIS A 1 127 ? 9.212 -4.474 -1.470 1.00 93.00 127 HIS A N 1
ATOM 994 C CA . HIS A 1 127 ? 10.200 -4.760 -0.435 1.00 93.00 127 HIS A CA 1
ATOM 995 C C . HIS A 1 127 ? 10.004 -3.877 0.805 1.00 93.00 127 HIS A C 1
ATOM 997 O O . HIS A 1 127 ? 10.014 -4.383 1.928 1.00 93.00 127 HIS A O 1
ATOM 1003 N N . GLN A 1 128 ? 9.781 -2.571 0.618 1.00 93.38 128 GLN A N 1
ATOM 1004 C CA . GLN A 1 128 ? 9.482 -1.654 1.722 1.00 93.38 128 GLN A CA 1
ATOM 1005 C C . GLN A 1 128 ? 8.197 -2.064 2.449 1.00 93.38 128 GLN A C 1
ATOM 1007 O O . GLN A 1 128 ? 8.202 -2.178 3.675 1.00 93.38 128 GLN A O 1
ATOM 1012 N N . LEU A 1 129 ? 7.131 -2.356 1.696 1.00 94.56 129 LEU A N 1
ATOM 1013 C CA . LEU A 1 129 ? 5.869 -2.851 2.238 1.00 94.56 129 LEU A CA 1
ATOM 1014 C C . LEU A 1 129 ? 6.066 -4.137 3.043 1.00 94.56 129 LEU A C 1
ATOM 1016 O O . LEU A 1 129 ? 5.652 -4.193 4.197 1.00 94.56 129 LEU A O 1
ATOM 1020 N N . ALA A 1 130 ? 6.722 -5.147 2.470 1.00 93.25 130 ALA A N 1
ATOM 1021 C CA . ALA A 1 130 ? 6.957 -6.426 3.129 1.00 93.25 130 ALA A CA 1
ATOM 1022 C C . ALA A 1 130 ? 7.729 -6.241 4.440 1.00 93.25 130 ALA A C 1
ATOM 1024 O O . ALA A 1 130 ? 7.325 -6.778 5.472 1.00 93.25 130 ALA A O 1
ATOM 1025 N N . LYS A 1 131 ? 8.783 -5.419 4.440 1.00 93.88 131 LYS A N 1
ATOM 1026 C CA . LYS A 1 131 ? 9.577 -5.149 5.643 1.00 93.88 131 LYS A CA 1
ATOM 1027 C C . LYS A 1 131 ? 8.741 -4.549 6.778 1.00 93.88 131 LYS A C 1
ATOM 1029 O O . LYS A 1 131 ? 8.975 -4.877 7.936 1.00 93.88 131 LYS A O 1
ATOM 1034 N N . SER A 1 132 ? 7.783 -3.678 6.465 1.00 90.69 132 SER A N 1
ATOM 1035 C CA . SER A 1 132 ? 6.965 -3.009 7.483 1.00 90.69 132 SER A CA 1
ATOM 1036 C C . SER A 1 132 ? 5.696 -3.771 7.861 1.00 90.69 132 SER A C 1
ATOM 1038 O O . SER A 1 132 ? 5.297 -3.712 9.018 1.00 90.69 132 SER A O 1
ATOM 1040 N N . ALA A 1 133 ? 5.054 -4.461 6.917 1.00 93.12 133 ALA A N 1
ATOM 1041 C CA . ALA A 1 133 ? 3.706 -5.005 7.082 1.00 93.12 133 ALA A CA 1
ATOM 1042 C C . ALA A 1 133 ? 3.662 -6.498 7.425 1.00 93.12 133 ALA A C 1
ATOM 1044 O O . ALA A 1 133 ? 2.672 -6.932 8.005 1.00 93.12 133 ALA A O 1
ATOM 1045 N N . THR A 1 134 ? 4.697 -7.289 7.100 1.00 90.56 134 THR A N 1
ATOM 1046 C CA . THR A 1 134 ? 4.620 -8.766 7.172 1.00 90.56 134 THR A CA 1
ATOM 1047 C C . THR A 1 134 ? 4.169 -9.272 8.541 1.00 90.56 134 THR A C 1
ATOM 1049 O O . THR A 1 134 ? 3.220 -10.043 8.611 1.00 90.56 134 THR A O 1
ATOM 1052 N N . ALA A 1 135 ? 4.783 -8.805 9.633 1.00 88.31 135 ALA A N 1
ATOM 1053 C CA . ALA A 1 135 ? 4.413 -9.244 10.982 1.00 88.31 135 ALA A CA 1
ATOM 1054 C C . ALA A 1 135 ? 2.950 -8.911 11.329 1.00 88.31 135 ALA A C 1
ATOM 1056 O O . ALA A 1 135 ? 2.241 -9.742 11.890 1.00 88.31 135 ALA A O 1
ATOM 1057 N N . TYR A 1 136 ? 2.480 -7.724 10.938 1.00 87.44 136 TYR A N 1
ATOM 1058 C CA . TYR A 1 136 ? 1.106 -7.280 11.175 1.00 87.44 136 TYR A CA 1
ATOM 1059 C C . TYR A 1 136 ? 0.095 -8.062 10.337 1.00 87.44 136 TYR A C 1
ATOM 1061 O O . TYR A 1 136 ? -0.963 -8.412 10.847 1.00 87.44 136 TYR A O 1
ATOM 1069 N N . LEU A 1 137 ? 0.420 -8.372 9.077 1.00 86.12 137 LEU A N 1
ATOM 1070 C CA . LEU A 1 137 ? -0.422 -9.184 8.195 1.00 86.12 137 LEU A CA 1
ATOM 1071 C C . LEU A 1 137 ? -0.499 -10.642 8.669 1.00 86.12 137 LEU A C 1
ATOM 1073 O O . LEU A 1 137 ? -1.572 -11.235 8.647 1.00 86.12 137 LEU A O 1
ATOM 1077 N N . VAL A 1 138 ? 0.606 -11.213 9.152 1.00 86.94 138 VAL A N 1
ATOM 1078 C CA . VAL A 1 138 ? 0.603 -12.559 9.747 1.00 86.94 138 VAL A CA 1
ATOM 1079 C C . VAL A 1 138 ? -0.240 -12.581 11.023 1.00 86.94 138 VAL A C 1
ATOM 1081 O O . VAL A 1 138 ? -1.120 -13.429 11.149 1.00 86.94 138 VAL A O 1
ATOM 1084 N N . ALA A 1 139 ? -0.044 -11.617 11.929 1.00 82.19 139 ALA A N 1
ATOM 1085 C CA . ALA A 1 139 ? -0.846 -11.497 13.149 1.00 82.19 139 ALA A CA 1
ATOM 1086 C C . ALA A 1 139 ? -2.337 -11.281 12.84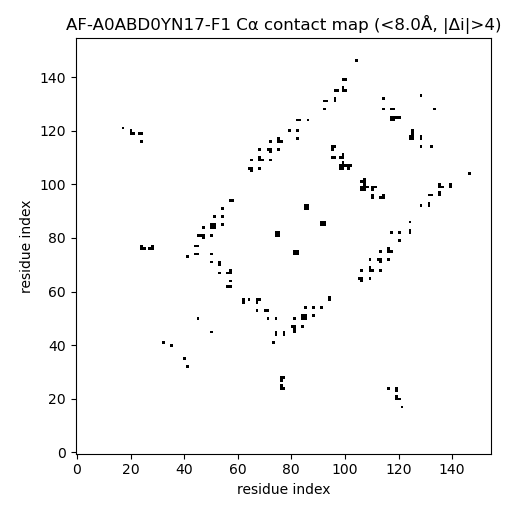2 1.00 82.19 139 ALA A C 1
ATOM 1088 O O . ALA A 1 139 ? -3.204 -11.877 13.477 1.00 82.19 139 ALA A O 1
ATOM 1089 N N . SER A 1 140 ? -2.631 -10.481 11.817 1.00 74.94 140 SER A N 1
ATOM 1090 C CA . SER A 1 140 ? -3.971 -10.273 11.268 1.00 74.94 140 SER A CA 1
ATOM 1091 C C . SER A 1 140 ? -4.618 -11.596 10.836 1.00 74.94 140 SER A C 1
ATOM 1093 O O . SER A 1 140 ? -5.736 -11.898 11.243 1.00 74.94 140 SER A O 1
ATOM 1095 N N . LEU A 1 141 ? -3.912 -12.435 10.075 1.00 78.44 141 LEU A N 1
ATOM 1096 C CA . LEU A 1 141 ? -4.423 -13.742 9.639 1.00 78.44 141 LEU A CA 1
ATOM 1097 C C . LEU A 1 141 ? -4.605 -14.736 10.799 1.00 78.44 141 LEU A C 1
ATOM 1099 O O . LEU A 1 141 ? -5.527 -15.549 10.775 1.00 78.44 141 LEU A O 1
ATOM 1103 N N . GLN A 1 142 ? -3.746 -14.663 11.817 1.00 77.69 142 GLN A N 1
ATOM 1104 C CA . GLN A 1 142 ? -3.804 -15.531 12.997 1.00 77.69 142 GLN A CA 1
ATOM 1105 C C . GLN A 1 142 ? -4.913 -15.128 13.982 1.00 77.69 142 GLN A C 1
ATOM 1107 O O . GLN A 1 142 ? -5.522 -15.997 14.599 1.00 77.69 142 GLN A O 1
ATOM 1112 N N . GLY A 1 143 ? -5.184 -13.827 14.133 1.00 65.19 143 GLY A N 1
ATOM 1113 C CA . GLY A 1 143 ? -6.103 -13.290 15.142 1.00 65.19 143 GLY A CA 1
ATOM 1114 C C . GLY A 1 143 ? -7.491 -12.871 14.640 1.00 65.19 143 GLY A C 1
ATOM 1115 O O . GLY A 1 143 ? -8.424 -12.824 15.438 1.00 65.19 143 GLY A O 1
ATOM 1116 N N . MET A 1 144 ? -7.678 -12.564 13.348 1.00 56.06 144 MET A N 1
ATOM 1117 C CA . MET A 1 144 ? -8.905 -11.898 12.853 1.00 56.06 144 MET A CA 1
ATOM 1118 C C . MET A 1 144 ? -9.985 -12.833 12.286 1.00 56.06 144 MET A C 1
ATOM 1120 O O . MET A 1 144 ? -10.997 -12.356 11.773 1.00 56.06 144 MET A O 1
ATOM 1124 N N . ASN A 1 145 ? -9.841 -14.154 12.433 1.00 50.16 145 ASN A N 1
ATOM 1125 C CA . ASN A 1 145 ? -10.862 -15.107 11.978 1.00 50.16 145 ASN A CA 1
ATOM 1126 C C . ASN A 1 145 ? -12.147 -15.128 12.830 1.00 50.16 145 ASN A C 1
ATOM 1128 O O . ASN A 1 145 ? -13.139 -15.685 12.379 1.00 50.16 145 ASN A O 1
ATOM 1132 N N . TYR A 1 146 ? -12.200 -14.488 14.006 1.00 50.03 146 TYR A N 1
ATOM 1133 C CA . TYR A 1 146 ? -13.443 -14.460 14.795 1.00 50.03 146 TYR A CA 1
ATOM 1134 C C . TYR A 1 146 ? -14.403 -13.320 14.416 1.00 50.03 146 TYR A C 1
ATOM 1136 O O . TYR A 1 146 ? -15.604 -13.551 14.334 1.00 50.03 146 TYR A O 1
ATOM 1144 N N . ASN A 1 147 ? -13.919 -12.112 14.100 1.00 47.47 147 ASN A N 1
ATOM 1145 C CA . ASN A 1 147 ? -14.810 -10.973 13.806 1.00 47.47 147 ASN A CA 1
ATOM 1146 C C . ASN A 1 147 ? -15.332 -10.934 12.358 1.00 47.47 147 ASN A C 1
ATOM 1148 O O . ASN A 1 147 ? -16.357 -10.305 12.101 1.00 47.47 147 ASN A O 1
ATOM 1152 N N . LEU A 1 148 ? -14.680 -11.626 11.416 1.00 45.88 148 LEU A N 1
ATOM 1153 C CA . LEU A 1 148 ? -15.191 -11.788 10.046 1.00 45.88 148 LEU A CA 1
ATOM 1154 C C . LEU A 1 148 ? -16.178 -12.963 9.909 1.00 45.88 148 LEU A C 1
ATOM 1156 O O . LEU A 1 148 ? -16.967 -12.978 8.968 1.00 45.88 148 LEU A O 1
ATOM 1160 N N . MET A 1 149 ? -16.197 -13.908 10.858 1.00 45.22 149 MET A N 1
ATOM 1161 C CA . MET A 1 149 ? -17.118 -15.055 10.841 1.00 45.22 149 MET A CA 1
ATOM 1162 C C . MET A 1 149 ? -18.532 -14.697 11.338 1.00 45.22 149 MET A C 1
ATOM 1164 O O . MET A 1 149 ? -19.512 -15.324 10.943 1.00 45.22 149 MET A O 1
ATOM 1168 N N . VAL A 1 150 ? -18.674 -13.639 12.147 1.00 43.97 150 VAL A N 1
ATOM 1169 C CA . VAL A 1 150 ? -19.957 -13.255 12.775 1.00 43.97 150 VAL A CA 1
ATOM 1170 C C . VAL A 1 150 ? -20.948 -12.596 11.797 1.00 43.97 150 VAL A C 1
ATOM 1172 O O . VAL A 1 150 ? -22.121 -12.448 12.122 1.00 43.97 150 VAL A O 1
ATOM 1175 N N . ARG A 1 151 ? -20.556 -12.279 10.552 1.00 41.28 151 ARG A N 1
ATOM 1176 C CA . ARG A 1 151 ? -21.486 -11.757 9.524 1.00 41.28 151 ARG A CA 1
ATOM 1177 C C . ARG A 1 151 ? -22.050 -12.830 8.578 1.00 41.28 151 ARG A C 1
ATOM 1179 O O . ARG A 1 151 ? -22.417 -12.516 7.451 1.00 41.28 151 ARG A O 1
ATOM 1186 N N . THR A 1 152 ? -22.142 -14.082 9.036 1.00 41.44 152 THR A N 1
ATOM 1187 C CA . THR A 1 152 ? -22.941 -15.143 8.378 1.00 41.44 152 THR A CA 1
ATOM 1188 C C . THR A 1 152 ? -23.901 -15.868 9.331 1.00 41.44 152 THR A C 1
ATOM 1190 O O . THR A 1 152 ? -24.417 -16.930 9.003 1.00 41.44 152 THR A O 1
ATOM 1193 N N . GLY A 1 153 ? -24.201 -15.281 10.495 1.00 41.28 153 GLY A N 1
ATOM 1194 C CA . GLY A 1 153 ? -25.311 -15.723 11.340 1.00 41.28 153 GLY A CA 1
ATOM 1195 C C . GLY A 1 153 ? -26.618 -15.070 10.896 1.00 41.28 153 GLY A C 1
ATOM 1196 O O . GLY A 1 153 ? -26.943 -13.980 11.360 1.00 41.28 153 GLY A O 1
ATOM 1197 N N . VAL A 1 154 ? -27.341 -15.715 9.981 1.00 40.19 154 VAL A N 1
ATOM 1198 C CA . VAL A 1 154 ? -28.778 -15.470 9.798 1.00 40.19 154 VAL A CA 1
ATOM 1199 C C . VAL A 1 154 ? -29.499 -16.359 10.813 1.00 40.19 154 VAL A C 1
ATOM 1201 O O . VAL A 1 154 ? -29.211 -17.553 10.881 1.00 40.19 154 VAL A O 1
ATOM 1204 N N . PHE A 1 155 ? -30.341 -15.730 11.637 1.00 44.25 155 PHE A N 1
ATOM 1205 C CA . PHE A 1 155 ? -31.268 -16.370 12.573 1.00 44.25 155 PHE A CA 1
ATOM 1206 C C . PHE A 1 155 ? -32.278 -17.265 11.852 1.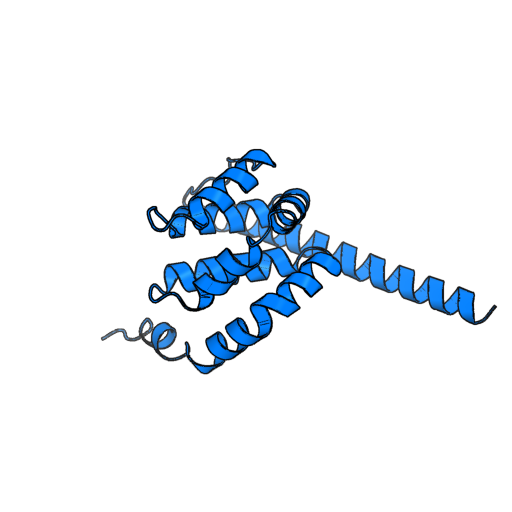00 44.25 155 PHE A C 1
ATOM 1208 O O . PHE A 1 155 ? -32.684 -16.890 10.728 1.00 44.25 155 PHE A O 1
#

Organism: NCBI:txid642074

Foldseek 3Di:
DVVVVVVVVVVVVQVVLLVVLLVVLVVVLVVVVVVPPVDPDPVDQDDLVNLVVLLVQLPDPDDDNLVSLVNLLNNLSRDLVSLVSQVVPPCSLVSLLVQCPPPDVSSVVSSVSNLVSQCSHHPVSVVVSCVRRVVSVVVSVVPVPPVVVVVPDDD

Sequence (155 aa):
MSNEYSDIIRTIVREGHNQEREKRRGDMYNKSRIIGNDATFVDKIFDENDIKRLVKEMRRSSGCKEAVLSSLKNAFIQDRSNMITFLKIEGSLHAVVGKLMNTNPVIQLLAAECCCNLSLGDAKTCHQLAKSATAYLVASLQGMNYNLMVRTGVF

Secondary structure (DSSP, 8-state):
-HHHHHHHHHHHHHHHHHHHHHHHHHHHHHHHHHH--S---------HHHHHHHHHHHHSSSS-HHHHHHHHHHHHHH-HHHHHHHHHSTTHHHHHHGGGG-SSHHHHHHHHHHHHHHTTS-HHHHHHHHHHHHHHHHHHHHHTTTTTGGGG---

InterPro domains:
  IPR011989 Armadillo-like helical [G3DSA:1.25.10.10] (32-153)
  IPR016024 Armadillo-type fold [SSF48371] (15-144)

pLDDT: mean 82.88, std 15.97, range [40.19, 96.88]